Protein AF-A0A0F9H196-F1 (afdb_monomer_lite)

Foldseek 3Di:
DVCCCVPNPDPVSNVVVVVVVVCVVVVVVVVVVVVVVVVQQPDFADAQQQDPVLLVVLQVLDPDHQDPVLVVLLVVLNVQSRDRTDDDDDDDDDVPNCSLVSVLSSQLSSVVVVDHDDDDDDDLVVLVVSQVVSCVRPLQAQSWDWGDDPQATAIRGHPPDPDRDRPPPDPDDD

Secondary structure (DSSP, 8-state):
-HHHHHS-SSHHHHHHHHHHHHHHHHHHHHHHHHHHHHHHHHS--------HHHHHHHHTTSSSPPPHHHHHHHHHHHHHHTSSS---------TTS-HHHHHHHHHHHHHTTT-------SSHHHHHHHHHHHHHHHTT-TT-EEEE-SS-EEEE--TT-S------------

InterPro domains:
  IPR011545 DEAD/DEAH-box helicase domain [PF00270] (68-145)
  IPR014001 Helicase superfamily 1/2, ATP-binding domain [PS51192] (80-174)
  IPR027417 P-loop containing nucleoside triphosphate hydrolase [G3DSA:3.40.50.300] (5-173)
  IPR027417 P-loop containing nucleoside triphosphate hydrolase [SSF52540] (3-150)
  IPR047112 ATP-dependent DNA helicase RecG/Transcription-repair-coupling factor [PTHR47964] (1-150)

Sequence (174 aa):
ALHRIHFPKTQKDITAARKRFAFEELFLLQLHNLLQRMQLASQQSPIISVTASDIHNLTARLPFNLTASQQEALNDITRDIGRSQPMNRFLQGDVGSGKTIVAALAAIASATHGYQITFMVPTSILAQQHYKTLLKFFSYFEGGIGLLTHTDARIYYGENSTTNKAVQRRTSSL

pLDDT: mean 88.21, std 15.03, range [34.44, 97.88]

Organism: NCBI:txid412755

Radius of gyration: 23.69 Å; chains: 1; bounding box: 52×46×64 Å

Structure (mmCIF, N/CA/C/O backbone):
data_AF-A0A0F9H196-F1
#
_entry.id   AF-A0A0F9H196-F1
#
loop_
_atom_site.group_PDB
_atom_site.id
_atom_site.type_symbol
_atom_site.label_atom_id
_atom_site.label_alt_id
_atom_site.label_comp_id
_atom_site.label_asym_id
_atom_site.label_entity_id
_atom_site.label_seq_id
_atom_site.pdbx_PDB_ins_code
_atom_site.Cartn_x
_atom_site.Cartn_y
_atom_site.Cartn_z
_atom_site.occupancy
_atom_site.B_iso_or_equiv
_atom_site.auth_seq_id
_atom_site.auth_comp_id
_atom_site.auth_asym_id
_atom_site.auth_atom_id
_atom_site.pdbx_PDB_model_num
ATOM 1 N N . ALA A 1 1 ? 22.780 -13.769 -33.215 1.00 65.56 1 ALA A N 1
ATOM 2 C CA . ALA A 1 1 ? 23.399 -12.962 -32.138 1.00 65.56 1 ALA A CA 1
ATOM 3 C C . ALA A 1 1 ? 24.457 -13.763 -31.379 1.00 65.56 1 ALA A C 1
ATOM 5 O O . ALA A 1 1 ? 25.580 -13.290 -31.300 1.00 65.56 1 ALA A O 1
ATOM 6 N N . LEU A 1 2 ? 24.147 -14.990 -30.939 1.00 70.81 2 LEU A N 1
ATOM 7 C CA . LEU A 1 2 ? 25.064 -15.889 -30.217 1.00 70.81 2 LEU A CA 1
ATOM 8 C C . LEU A 1 2 ? 26.427 -16.078 -30.910 1.00 70.81 2 LEU A C 1
ATOM 10 O O . LEU A 1 2 ? 27.462 -15.746 -30.351 1.00 70.81 2 LEU A O 1
ATOM 14 N N . HIS A 1 3 ? 26.450 -16.462 -32.188 1.00 76.38 3 HIS A N 1
ATOM 15 C CA . HIS A 1 3 ? 27.717 -16.578 -32.923 1.00 76.38 3 HIS A CA 1
ATOM 16 C C . HIS A 1 3 ? 28.498 -15.251 -32.996 1.00 76.38 3 HIS A C 1
ATOM 18 O O . HIS A 1 3 ? 29.720 -15.245 -32.966 1.00 76.38 3 HIS A O 1
ATOM 24 N N . ARG A 1 4 ? 27.809 -14.107 -33.088 1.00 72.56 4 ARG A N 1
ATOM 25 C CA . ARG A 1 4 ? 28.442 -12.784 -33.225 1.00 72.56 4 ARG A CA 1
ATOM 26 C C . ARG A 1 4 ? 28.979 -12.227 -31.903 1.00 72.56 4 ARG A C 1
ATOM 28 O O . ARG A 1 4 ? 29.812 -11.333 -31.955 1.00 72.56 4 ARG A O 1
ATOM 35 N N . ILE A 1 5 ? 28.516 -12.727 -30.752 1.00 76.50 5 ILE A N 1
ATOM 36 C CA . ILE A 1 5 ? 29.069 -12.352 -29.441 1.00 76.50 5 ILE A CA 1
ATOM 37 C C . ILE A 1 5 ? 30.268 -13.228 -29.061 1.00 76.50 5 ILE A C 1
ATOM 39 O O . ILE A 1 5 ? 31.211 -12.718 -28.469 1.00 76.50 5 ILE A O 1
ATOM 43 N N . HIS A 1 6 ? 30.255 -14.510 -29.447 1.00 80.75 6 HIS A N 1
ATOM 44 C CA . HIS A 1 6 ? 31.350 -15.449 -29.176 1.00 80.75 6 HIS A CA 1
ATOM 45 C C . HIS A 1 6 ? 32.475 -15.394 -30.223 1.00 80.75 6 HIS A C 1
ATOM 47 O O . HIS A 1 6 ? 33.638 -15.525 -29.864 1.00 80.75 6 HIS A O 1
ATOM 53 N N . PHE A 1 7 ? 32.149 -15.148 -31.498 1.00 86.31 7 PHE A N 1
ATOM 54 C CA . PHE A 1 7 ? 33.109 -15.038 -32.606 1.00 86.31 7 PHE A CA 1
ATOM 55 C C . PHE A 1 7 ? 32.827 -13.786 -33.459 1.00 86.31 7 PHE A C 1
ATOM 57 O O . PHE A 1 7 ? 32.328 -13.887 -34.590 1.00 86.31 7 PHE A O 1
ATOM 64 N N . PRO A 1 8 ? 33.066 -12.578 -32.920 1.00 84.81 8 PRO A N 1
ATOM 65 C CA . PRO A 1 8 ? 32.863 -11.338 -33.659 1.00 84.81 8 PRO A CA 1
ATOM 66 C C . PRO A 1 8 ? 33.916 -11.160 -34.756 1.00 84.81 8 PRO A C 1
ATOM 68 O O . PRO A 1 8 ? 35.106 -11.346 -34.518 1.00 84.81 8 PRO A O 1
ATOM 71 N N . LYS A 1 9 ? 33.489 -10.733 -35.950 1.00 85.00 9 LYS A N 1
ATOM 72 C CA . LYS A 1 9 ? 34.410 -10.326 -37.026 1.00 85.00 9 LYS A CA 1
ATOM 73 C C . LYS A 1 9 ? 34.769 -8.843 -36.930 1.00 85.00 9 LYS A C 1
ATOM 75 O O . LYS A 1 9 ? 35.834 -8.434 -37.375 1.00 85.00 9 LYS A O 1
ATOM 80 N N . THR A 1 10 ? 33.883 -8.037 -36.346 1.00 88.25 10 THR A N 1
ATOM 81 C CA . THR A 1 10 ? 34.068 -6.596 -36.153 1.00 88.25 10 THR A CA 1
ATOM 82 C C . THR A 1 10 ? 33.498 -6.127 -34.812 1.00 88.25 10 THR A C 1
ATOM 84 O O . THR A 1 10 ? 32.583 -6.735 -34.257 1.00 88.25 10 THR A O 1
ATOM 87 N N . GLN A 1 11 ? 33.955 -4.974 -34.313 1.00 85.69 11 GLN A N 1
ATOM 88 C CA . GLN A 1 11 ? 33.387 -4.348 -33.108 1.00 85.69 11 GLN A CA 1
ATOM 89 C C . GLN A 1 11 ? 31.888 -4.009 -33.262 1.00 85.69 11 GLN A C 1
ATOM 91 O O . GLN A 1 11 ? 31.117 -4.026 -32.296 1.00 85.69 11 GLN A O 1
ATOM 96 N N . LYS A 1 12 ? 31.443 -3.740 -34.498 1.00 89.69 12 LYS A N 1
ATOM 97 C 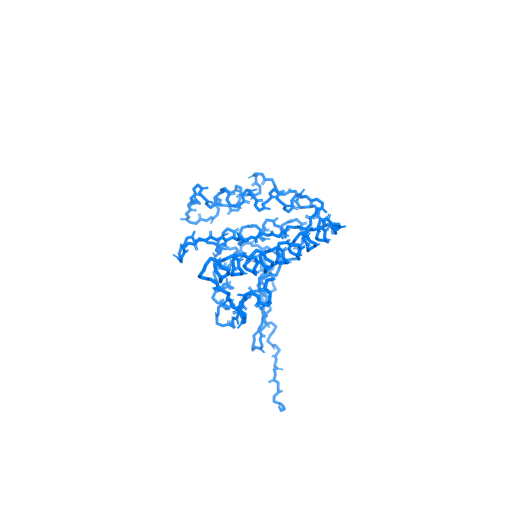CA . LYS A 1 12 ? 30.026 -3.528 -34.827 1.00 89.69 12 LYS A CA 1
ATOM 98 C C . LYS A 1 12 ? 29.194 -4.796 -34.597 1.00 89.69 12 LYS A C 1
ATOM 100 O O . LYS A 1 12 ? 28.061 -4.692 -34.134 1.00 89.69 12 LYS A O 1
ATOM 105 N N . ASP A 1 13 ? 29.759 -5.982 -34.821 1.00 85.88 13 ASP A N 1
ATOM 106 C CA . ASP A 1 13 ? 29.070 -7.252 -34.561 1.00 85.88 13 ASP A CA 1
ATOM 107 C C . ASP A 1 13 ? 28.816 -7.476 -33.068 1.00 85.88 13 ASP A C 1
ATOM 109 O O . ASP A 1 13 ? 27.723 -7.906 -32.696 1.00 85.88 13 ASP A O 1
ATOM 113 N N . ILE A 1 14 ? 29.782 -7.119 -32.213 1.00 85.69 14 ILE A N 1
ATOM 114 C CA . ILE A 1 14 ? 29.648 -7.219 -30.750 1.00 85.69 14 ILE A CA 1
ATOM 115 C C . ILE A 1 14 ? 28.535 -6.296 -30.258 1.00 85.69 14 ILE A C 1
ATOM 117 O O . ILE A 1 14 ? 27.657 -6.714 -29.502 1.00 85.69 14 ILE A O 1
ATOM 121 N N . THR A 1 15 ? 28.546 -5.033 -30.691 1.00 89.06 15 THR A N 1
ATOM 122 C CA .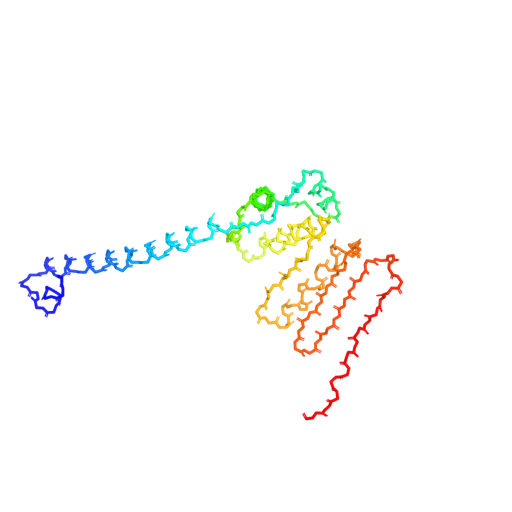 THR A 1 15 ? 27.538 -4.049 -30.264 1.00 89.06 15 THR A CA 1
ATOM 123 C C . THR A 1 15 ? 26.138 -4.414 -30.761 1.00 89.06 15 THR A C 1
ATOM 125 O O . THR A 1 15 ? 25.179 -4.323 -29.993 1.00 89.06 15 THR A O 1
ATOM 128 N N . ALA A 1 16 ? 26.008 -4.906 -31.996 1.00 89.56 16 ALA A N 1
ATOM 129 C CA . ALA A 1 16 ? 24.743 -5.411 -32.525 1.00 89.56 16 ALA A CA 1
ATOM 130 C C . ALA A 1 16 ? 24.251 -6.663 -31.776 1.00 89.56 16 ALA A C 1
ATOM 132 O O . ALA A 1 16 ? 23.065 -6.760 -31.456 1.00 89.56 16 ALA A O 1
ATOM 133 N N . ALA A 1 17 ? 25.145 -7.606 -31.456 1.00 89.69 17 ALA A N 1
ATOM 134 C CA . ALA A 1 17 ? 24.796 -8.797 -30.686 1.00 89.69 17 ALA A CA 1
ATOM 135 C C . ALA A 1 17 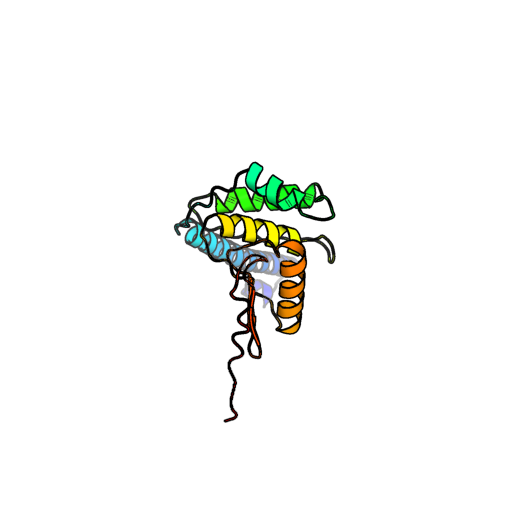? 24.336 -8.441 -29.264 1.00 89.69 17 ALA A C 1
ATOM 137 O O . ALA A 1 17 ? 23.285 -8.920 -28.843 1.00 89.69 17 ALA A O 1
ATOM 138 N N . ARG A 1 18 ? 25.049 -7.541 -28.568 1.00 89.25 18 ARG A N 1
ATOM 139 C CA . ARG A 1 18 ? 24.657 -7.034 -27.239 1.00 89.25 18 ARG A CA 1
ATOM 140 C C . ARG A 1 18 ? 23.287 -6.360 -27.261 1.00 89.25 18 ARG A C 1
ATOM 142 O O . ARG A 1 18 ? 22.448 -6.689 -26.433 1.00 89.25 18 ARG A O 1
ATOM 149 N N . LYS A 1 19 ? 23.027 -5.476 -28.233 1.00 93.06 19 LYS A N 1
ATOM 150 C CA . LYS A 1 19 ? 21.706 -4.840 -28.392 1.00 93.06 19 LYS A CA 1
ATOM 151 C C . LYS A 1 19 ? 20.599 -5.868 -28.620 1.00 93.06 19 LYS A C 1
ATOM 153 O O . LYS A 1 19 ? 19.531 -5.744 -28.032 1.00 93.06 19 LYS A O 1
ATOM 158 N N . ARG A 1 20 ? 20.847 -6.889 -29.449 1.00 93.12 20 ARG A N 1
ATOM 159 C CA . ARG A 1 20 ? 19.857 -7.940 -29.726 1.00 93.12 20 ARG A CA 1
ATOM 160 C C . ARG A 1 20 ? 19.550 -8.796 -28.495 1.00 93.12 20 ARG A C 1
ATOM 162 O O . ARG A 1 20 ? 18.387 -9.151 -28.337 1.00 93.12 20 ARG A O 1
ATOM 169 N N . PHE A 1 21 ? 20.547 -9.108 -27.664 1.00 93.94 21 PHE A N 1
ATOM 170 C CA . PHE A 1 21 ? 20.347 -9.850 -26.413 1.00 93.94 21 PHE A CA 1
ATOM 171 C C . PHE A 1 21 ? 19.654 -9.005 -25.344 1.00 93.94 21 PHE A C 1
ATOM 173 O O . PHE A 1 21 ? 18.657 -9.453 -24.795 1.00 93.94 21 PHE A O 1
ATOM 180 N N . ALA A 1 22 ? 20.081 -7.756 -25.141 1.00 94.69 22 ALA A N 1
ATOM 181 C CA . ALA A 1 22 ? 19.398 -6.838 -24.229 1.00 94.69 22 ALA A CA 1
ATOM 182 C C . ALA A 1 22 ? 17.924 -6.632 -24.625 1.00 94.69 22 ALA A C 1
ATOM 184 O O . ALA A 1 22 ? 17.042 -6.613 -23.773 1.00 94.69 22 ALA A O 1
ATOM 185 N N . PHE A 1 23 ? 17.639 -6.525 -25.930 1.00 96.19 23 PHE A N 1
ATOM 186 C CA . PHE A 1 23 ? 16.264 -6.490 -26.426 1.00 96.19 23 PHE A CA 1
ATOM 187 C C . PHE A 1 23 ? 15.507 -7.786 -26.125 1.00 96.19 23 PHE A C 1
ATOM 189 O O . PHE A 1 23 ? 14.353 -7.720 -25.728 1.00 96.19 23 PHE A O 1
ATOM 196 N N . GLU A 1 24 ? 16.132 -8.950 -26.314 1.00 95.81 24 GLU A N 1
ATOM 197 C CA . GLU A 1 24 ? 15.499 -10.246 -26.049 1.00 95.81 24 GLU A CA 1
ATOM 198 C C . GLU A 1 24 ? 15.096 -10.397 -24.585 1.00 95.81 24 GLU A C 1
ATOM 200 O O . GLU A 1 24 ? 13.957 -10.749 -24.299 1.00 95.81 24 GLU A O 1
ATOM 205 N N . GLU A 1 25 ? 16.004 -10.068 -23.668 1.00 95.69 25 GLU A N 1
ATOM 206 C CA . GLU A 1 25 ? 15.756 -10.132 -22.228 1.00 95.69 25 GLU A CA 1
ATOM 207 C C . GLU A 1 25 ? 14.622 -9.188 -21.817 1.00 95.69 25 GLU A C 1
ATOM 209 O O . GLU A 1 25 ? 13.680 -9.602 -21.138 1.00 95.69 25 GLU A O 1
ATOM 214 N N . LEU A 1 26 ? 14.660 -7.936 -22.287 1.00 97.38 26 LEU A N 1
ATOM 215 C CA . LEU A 1 26 ? 13.591 -6.972 -22.031 1.00 97.38 26 LEU A CA 1
ATOM 216 C C . LEU A 1 26 ? 12.264 -7.423 -22.648 1.00 97.38 26 LEU A C 1
ATOM 218 O O . LEU A 1 26 ? 11.224 -7.296 -22.007 1.00 97.38 26 LEU A O 1
ATOM 222 N N . PHE A 1 27 ? 12.282 -7.968 -23.863 1.00 97.62 27 PHE A N 1
ATOM 223 C CA . PHE A 1 27 ? 11.086 -8.464 -24.536 1.00 97.62 27 PHE A CA 1
ATOM 224 C C . PHE A 1 27 ? 10.444 -9.617 -23.761 1.00 97.62 27 PHE A C 1
ATOM 226 O O . PHE A 1 27 ? 9.240 -9.580 -23.508 1.00 97.62 27 PHE A O 1
ATOM 233 N N . LEU A 1 28 ? 11.236 -10.602 -23.329 1.00 97.75 28 LEU A N 1
ATOM 234 C CA . LEU A 1 28 ? 10.745 -11.734 -22.541 1.00 97.75 28 LEU A CA 1
ATOM 235 C C . LEU A 1 28 ? 10.183 -11.279 -21.186 1.00 97.75 28 LEU A C 1
ATOM 237 O O . LEU A 1 28 ? 9.105 -11.730 -20.793 1.00 97.75 28 LEU A O 1
ATOM 241 N N . LEU A 1 29 ? 10.849 -10.338 -20.507 1.00 97.56 29 LEU A N 1
ATOM 242 C CA . LEU A 1 29 ? 10.354 -9.745 -19.261 1.00 97.56 29 LEU A CA 1
ATOM 243 C C . LEU A 1 29 ? 9.015 -9.015 -19.469 1.00 97.56 29 LEU A C 1
ATOM 245 O O . LEU A 1 29 ? 8.078 -9.192 -18.689 1.00 97.56 29 LEU A O 1
ATOM 249 N N . GLN A 1 30 ? 8.893 -8.209 -20.527 1.00 97.44 30 GLN A N 1
A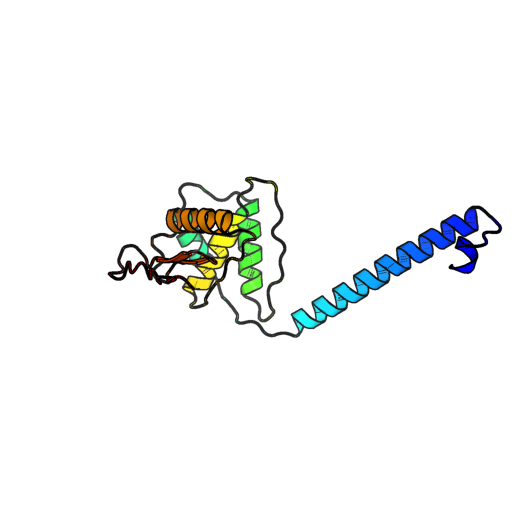TOM 250 C CA . GLN A 1 30 ? 7.649 -7.494 -20.828 1.00 97.44 30 GLN A CA 1
ATOM 251 C C . GLN A 1 30 ? 6.514 -8.443 -21.221 1.00 97.44 30 GLN A C 1
ATOM 253 O O . GLN A 1 30 ? 5.384 -8.247 -20.772 1.00 97.44 30 GLN A O 1
ATOM 258 N N . LEU A 1 31 ? 6.807 -9.492 -21.994 1.00 97.88 31 LEU A N 1
ATOM 259 C CA . LEU A 1 31 ? 5.829 -10.522 -22.340 1.00 97.88 31 LEU A CA 1
ATOM 260 C C . LEU A 1 31 ? 5.299 -11.219 -21.081 1.00 97.88 31 LEU A C 1
ATOM 262 O O . LEU A 1 31 ? 4.089 -11.368 -20.925 1.00 97.88 31 LEU A O 1
ATOM 266 N N . HIS A 1 32 ? 6.188 -11.578 -20.152 1.00 97.69 32 HIS A N 1
ATOM 267 C CA . HIS A 1 32 ? 5.801 -12.170 -18.874 1.00 97.69 32 HIS A CA 1
ATOM 268 C C . HIS A 1 32 ? 4.900 -11.235 -18.050 1.00 97.69 32 HIS A C 1
ATOM 270 O O . HIS A 1 32 ? 3.828 -11.648 -17.604 1.00 97.69 32 HIS A O 1
ATOM 276 N N . ASN A 1 33 ? 5.278 -9.960 -17.913 1.00 96.06 33 ASN A N 1
ATOM 277 C CA . ASN A 1 33 ? 4.474 -8.960 -17.202 1.00 96.06 33 ASN A CA 1
ATOM 278 C C . ASN A 1 33 ? 3.089 -8.767 -17.838 1.00 96.06 33 ASN A C 1
ATOM 280 O O . ASN A 1 33 ? 2.096 -8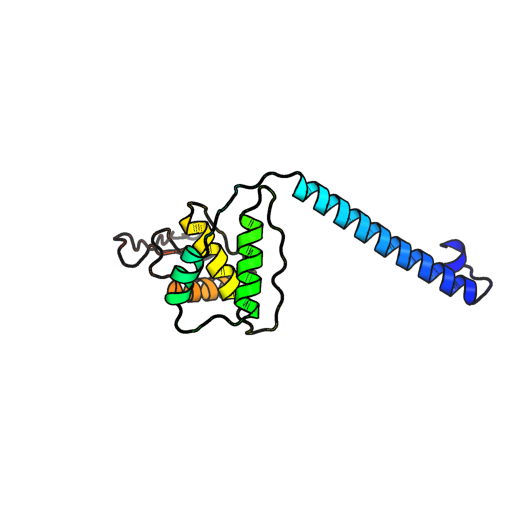.605 -17.128 1.00 96.06 33 ASN A O 1
ATOM 284 N N . LEU A 1 34 ? 3.004 -8.777 -19.172 1.00 96.75 34 LEU A N 1
ATOM 285 C CA . LEU A 1 34 ? 1.732 -8.658 -19.882 1.00 96.75 34 LEU A CA 1
ATOM 286 C C . LEU A 1 34 ? 0.822 -9.854 -19.590 1.00 96.75 34 LEU A C 1
ATOM 288 O O . LEU A 1 34 ? -0.346 -9.654 -19.259 1.00 96.75 34 LEU A O 1
ATOM 292 N N . LEU A 1 35 ? 1.359 -11.076 -19.647 1.00 97.00 35 LEU A N 1
ATOM 293 C CA . LEU A 1 35 ? 0.607 -12.291 -19.323 1.00 97.00 35 LEU A CA 1
ATOM 294 C C . LEU A 1 35 ? 0.081 -12.262 -17.881 1.00 97.00 35 LEU A C 1
ATOM 296 O O . LEU A 1 35 ? -1.095 -12.543 -17.657 1.00 97.00 35 LEU A O 1
ATOM 300 N N . GLN A 1 36 ? 0.903 -11.837 -16.916 1.00 95.31 36 GLN A N 1
ATOM 301 C CA . GLN A 1 36 ? 0.473 -11.671 -15.522 1.00 95.31 36 GLN A CA 1
ATOM 302 C C . GLN A 1 36 ? -0.637 -10.621 -15.372 1.00 95.31 36 GLN A C 1
ATOM 304 O O . GLN A 1 36 ? -1.609 -10.845 -14.650 1.00 95.31 36 GLN A O 1
ATOM 309 N N . ARG A 1 37 ? -0.533 -9.484 -16.071 1.00 93.69 37 ARG A N 1
ATOM 310 C CA . ARG A 1 37 ? -1.577 -8.444 -16.067 1.00 93.69 37 ARG A CA 1
ATOM 311 C C . ARG A 1 37 ? -2.888 -8.954 -16.648 1.00 93.69 37 ARG A C 1
ATOM 313 O O . ARG A 1 37 ? -3.936 -8.693 -16.069 1.00 93.69 37 ARG A O 1
ATOM 320 N N . MET A 1 38 ? -2.836 -9.690 -17.758 1.00 94.88 38 MET A N 1
ATOM 321 C CA . MET A 1 38 ? -4.022 -10.302 -18.362 1.00 94.88 38 MET A CA 1
ATOM 322 C C . MET A 1 38 ? -4.663 -11.320 -17.416 1.00 94.88 38 MET A C 1
ATOM 324 O O . MET A 1 38 ? -5.881 -11.318 -17.249 1.00 94.88 38 MET A O 1
ATOM 328 N N . GLN A 1 39 ? -3.848 -12.140 -16.747 1.00 94.81 39 GLN A N 1
ATOM 329 C CA . GLN A 1 39 ? -4.329 -13.100 -15.759 1.00 94.81 39 GLN A CA 1
ATOM 330 C C . GLN A 1 39 ? -5.031 -12.399 -14.589 1.00 94.81 39 GLN A C 1
ATOM 332 O O . GLN A 1 39 ? -6.148 -12.779 -14.246 1.00 94.81 39 GLN A O 1
ATOM 337 N N . LEU A 1 40 ? -4.436 -11.347 -14.018 1.00 92.94 40 LEU A N 1
ATOM 338 C CA . LEU A 1 40 ? -5.069 -10.556 -12.956 1.00 92.94 40 LEU A CA 1
ATOM 339 C C . LEU A 1 40 ? -6.361 -9.877 -13.432 1.00 92.94 40 LEU A C 1
ATOM 341 O O . LEU A 1 40 ? -7.368 -9.941 -12.737 1.00 92.94 40 LEU A O 1
ATOM 345 N N . ALA A 1 41 ? -6.367 -9.289 -14.630 1.00 91.00 41 ALA A N 1
ATOM 346 C CA . ALA A 1 41 ? -7.542 -8.618 -15.192 1.00 91.00 41 ALA A CA 1
ATOM 347 C C . ALA A 1 41 ? -8.711 -9.574 -15.498 1.00 91.00 41 ALA A C 1
ATOM 349 O O . ALA A 1 41 ? -9.856 -9.129 -15.592 1.00 91.00 41 ALA A O 1
ATOM 350 N N . SER A 1 42 ? -8.426 -10.871 -15.662 1.00 93.75 42 SER A N 1
ATOM 351 C CA . SER A 1 42 ? -9.444 -11.915 -15.830 1.00 93.75 42 SER A CA 1
ATOM 352 C C . SER A 1 42 ? -10.075 -12.379 -14.511 1.00 93.75 42 SER A C 1
ATOM 354 O O . SER A 1 42 ? -11.132 -13.010 -14.531 1.00 93.75 42 SER A O 1
ATOM 356 N N . GLN A 1 43 ? -9.452 -12.072 -13.368 1.00 94.62 43 GLN A N 1
ATOM 357 C CA . GLN A 1 43 ? -10.009 -12.385 -12.055 1.00 94.62 43 GLN A CA 1
ATOM 358 C C . GLN A 1 43 ? -11.109 -11.388 -11.684 1.00 94.62 43 GLN A C 1
ATOM 360 O O . GLN A 1 43 ? -11.065 -10.217 -12.057 1.00 94.62 43 GLN A O 1
ATOM 365 N N . GLN A 1 44 ? -12.085 -11.863 -10.915 1.00 94.06 44 GLN A N 1
ATOM 366 C CA . GLN A 1 44 ? -13.125 -11.025 -10.329 1.00 94.06 44 GLN A CA 1
ATOM 367 C C . GLN A 1 44 ? -12.739 -10.659 -8.896 1.00 94.06 44 GLN A C 1
ATOM 369 O O . GLN A 1 44 ? -12.264 -11.508 -8.139 1.00 94.06 44 GLN A O 1
ATOM 374 N N . SER A 1 45 ? -12.968 -9.404 -8.528 1.00 94.12 45 SER A N 1
ATOM 375 C CA . SER A 1 45 ? -12.803 -8.880 -7.175 1.00 94.12 45 SER A CA 1
ATOM 376 C C . SER A 1 45 ? -14.126 -8.294 -6.684 1.00 94.12 45 SER A C 1
ATOM 378 O O . SER A 1 45 ? -14.860 -7.704 -7.483 1.00 94.12 45 SER A O 1
ATOM 380 N N . PRO A 1 46 ? -14.437 -8.404 -5.380 1.00 94.12 46 PRO A N 1
ATOM 381 C CA . PRO A 1 46 ? -15.520 -7.637 -4.788 1.00 94.12 46 PRO A CA 1
ATOM 382 C C . PRO A 1 46 ? -15.307 -6.136 -5.009 1.00 94.12 46 PRO A C 1
ATOM 384 O O . PRO A 1 46 ? -14.180 -5.645 -4.915 1.00 94.12 46 PRO A O 1
ATOM 387 N N . ILE A 1 47 ? -16.398 -5.424 -5.288 1.00 95.94 47 ILE A N 1
ATOM 388 C CA . ILE A 1 47 ? -16.404 -3.970 -5.449 1.00 95.94 47 ILE A CA 1
ATOM 389 C C . ILE A 1 47 ? -16.575 -3.334 -4.070 1.00 95.94 47 ILE A C 1
ATOM 391 O O . ILE A 1 47 ? -17.563 -3.597 -3.380 1.00 95.94 47 ILE A O 1
ATOM 395 N N . ILE A 1 48 ? -15.634 -2.472 -3.687 1.00 95.94 48 ILE A N 1
ATOM 396 C CA . ILE A 1 48 ? -15.700 -1.696 -2.446 1.00 95.94 48 ILE A CA 1
ATOM 397 C C . ILE A 1 48 ? -15.935 -0.227 -2.802 1.00 95.94 48 ILE A C 1
ATOM 399 O O . ILE A 1 48 ? -15.015 0.495 -3.188 1.00 95.94 48 ILE A O 1
ATOM 403 N N . SER A 1 49 ? -17.184 0.223 -2.693 1.00 94.38 49 SER A N 1
ATOM 404 C CA . SER A 1 49 ? -17.600 1.582 -3.065 1.00 94.38 49 SER A CA 1
ATOM 405 C C . SER A 1 49 ? -17.317 2.607 -1.964 1.00 94.38 49 SER A C 1
ATOM 407 O O . SER A 1 49 ? -18.238 3.150 -1.364 1.00 94.38 49 SER A O 1
ATOM 409 N N . VAL A 1 50 ? -16.037 2.898 -1.727 1.00 94.19 50 VAL A N 1
ATOM 410 C CA . VAL A 1 50 ? -15.624 3.926 -0.760 1.00 94.19 50 VAL A CA 1
ATOM 411 C C . VAL A 1 50 ? -15.989 5.323 -1.271 1.00 94.19 50 VAL A C 1
ATOM 413 O O . VAL A 1 50 ? -15.524 5.757 -2.329 1.00 94.19 50 VAL A O 1
ATOM 416 N N . THR A 1 51 ? -16.802 6.045 -0.505 1.00 92.62 51 THR A N 1
ATOM 417 C CA . THR A 1 51 ? -17.272 7.394 -0.841 1.00 92.62 51 THR A CA 1
ATOM 418 C C . THR A 1 51 ? -16.310 8.482 -0.357 1.00 92.62 51 THR A C 1
ATOM 420 O O . THR A 1 51 ? -15.481 8.280 0.532 1.00 92.62 51 THR A O 1
ATOM 423 N N . ALA A 1 52 ? -16.448 9.692 -0.907 1.00 90.94 52 ALA A N 1
ATOM 424 C CA . ALA A 1 52 ? -15.700 10.854 -0.426 1.00 90.94 52 ALA A CA 1
ATOM 425 C C . ALA A 1 52 ? -16.021 11.186 1.044 1.00 90.94 52 ALA A C 1
ATOM 427 O O . ALA A 1 52 ? -15.130 11.603 1.783 1.00 90.94 52 ALA A O 1
ATOM 428 N N . SER A 1 53 ? -17.265 10.958 1.483 1.00 92.50 53 SER A N 1
ATOM 429 C CA . SER A 1 53 ? -17.669 11.112 2.884 1.00 92.50 53 SER A CA 1
ATOM 430 C C . SER A 1 53 ? -16.960 10.129 3.808 1.00 92.50 53 SER A C 1
ATOM 432 O O . SER A 1 53 ? -16.550 10.531 4.894 1.00 92.50 53 SER A O 1
ATOM 434 N N . ASP A 1 54 ? -16.745 8.880 3.382 1.00 92.50 54 ASP A N 1
ATOM 435 C CA . ASP A 1 54 ? -16.016 7.894 4.190 1.00 92.50 54 ASP A CA 1
ATOM 436 C C . ASP A 1 54 ? -14.584 8.363 4.447 1.00 92.50 54 ASP A C 1
ATOM 438 O O . ASP A 1 54 ? -14.122 8.404 5.587 1.00 92.50 54 ASP A O 1
ATOM 442 N N . ILE A 1 55 ? -13.899 8.803 3.389 1.00 93.31 55 ILE A N 1
ATOM 443 C CA . ILE A 1 55 ? -12.533 9.323 3.493 1.00 93.31 55 ILE A CA 1
ATOM 444 C C . ILE A 1 55 ? -12.486 10.605 4.326 1.00 93.31 55 ILE A C 1
ATOM 446 O O . ILE A 1 55 ? -11.598 10.753 5.169 1.00 93.31 55 ILE A O 1
ATOM 450 N N . HIS A 1 56 ? -13.444 11.514 4.147 1.00 93.50 56 HIS A N 1
ATOM 451 C CA . HIS A 1 56 ? -13.528 12.725 4.958 1.00 93.50 56 HIS A CA 1
ATOM 452 C C . HIS A 1 56 ? -13.690 12.399 6.451 1.00 93.50 56 HIS A C 1
ATOM 454 O O . HIS A 1 56 ? -12.930 12.900 7.276 1.00 93.50 56 HIS A O 1
ATOM 460 N N . ASN A 1 57 ? -14.601 11.488 6.799 1.00 92.56 57 ASN A N 1
ATOM 461 C CA . ASN A 1 57 ? -14.838 11.073 8.183 1.00 92.56 57 ASN A CA 1
ATOM 462 C C . ASN A 1 57 ? -13.606 10.421 8.832 1.00 92.56 57 ASN A C 1
ATOM 464 O O . ASN A 1 57 ? -13.365 10.613 10.026 1.00 92.56 57 ASN A O 1
ATOM 468 N N . LEU A 1 58 ? -12.824 9.659 8.060 1.00 92.75 58 LEU A N 1
ATOM 469 C CA . LEU A 1 58 ? -11.589 9.036 8.542 1.00 92.75 58 LEU A CA 1
ATOM 470 C C . LEU A 1 58 ? -10.464 10.059 8.726 1.00 92.75 58 LEU A C 1
ATOM 472 O O . LEU A 1 58 ? -9.787 10.060 9.754 1.00 92.75 58 LEU A O 1
ATOM 476 N N . THR A 1 59 ? -10.269 10.938 7.743 1.00 93.94 59 THR A N 1
ATOM 477 C CA . THR A 1 59 ? -9.203 11.952 7.765 1.00 93.94 59 THR A CA 1
ATOM 478 C C . THR A 1 59 ? -9.453 13.048 8.799 1.00 93.94 59 THR A C 1
ATOM 480 O O . THR A 1 59 ? -8.499 13.485 9.436 1.00 93.94 59 THR A O 1
ATOM 483 N N . ALA A 1 60 ? -10.710 13.422 9.061 1.00 93.12 60 ALA A N 1
ATOM 484 C CA . ALA A 1 60 ? -11.077 14.421 10.072 1.00 93.12 60 ALA A CA 1
ATOM 485 C C . ALA A 1 60 ? -10.679 14.034 11.510 1.00 93.12 60 ALA A C 1
ATOM 487 O O . ALA A 1 60 ? -10.597 14.893 12.384 1.00 93.12 60 ALA A O 1
ATOM 488 N N . ARG A 1 61 ? -10.430 12.743 11.770 1.00 90.62 61 ARG A N 1
ATOM 489 C CA . ARG A 1 61 ? -9.983 12.234 13.079 1.00 90.62 61 ARG A CA 1
ATOM 490 C C . ARG A 1 61 ? -8.461 12.225 13.231 1.00 90.62 61 ARG A C 1
ATOM 492 O O . ARG A 1 61 ? -7.959 11.930 14.315 1.00 90.62 61 ARG A O 1
ATOM 499 N N . LEU A 1 62 ? -7.717 12.508 12.162 1.00 93.25 62 LEU A N 1
ATOM 500 C CA . LEU A 1 62 ? -6.263 12.568 12.216 1.00 93.25 62 LEU A CA 1
ATOM 501 C C . LEU A 1 62 ? -5.807 13.904 12.823 1.00 93.25 62 LEU A C 1
ATOM 503 O O . LEU A 1 62 ? -6.397 14.944 12.545 1.00 93.25 62 LEU A O 1
ATOM 507 N N . PRO A 1 63 ? -4.708 13.920 13.598 1.00 92.88 63 PRO A N 1
ATOM 508 C CA . PRO A 1 63 ? -4.166 15.153 14.172 1.00 92.88 63 PRO A CA 1
ATOM 509 C C . PRO A 1 63 ? -3.402 16.016 13.148 1.00 92.88 63 PRO A C 1
ATOM 511 O O . PRO A 1 63 ? -2.668 16.926 13.526 1.00 92.88 63 PRO A O 1
ATOM 514 N N . PHE A 1 64 ? -3.507 15.698 11.859 1.00 93.44 64 PHE A N 1
ATOM 515 C CA . PHE A 1 64 ? -2.844 16.375 10.751 1.00 93.44 64 PHE A CA 1
ATOM 516 C C . PHE A 1 64 ? -3.669 16.203 9.475 1.00 93.44 64 PHE A C 1
ATOM 518 O O . PHE A 1 64 ? -4.435 15.251 9.340 1.00 93.44 64 PHE A O 1
ATOM 525 N N . ASN A 1 65 ? -3.447 17.091 8.510 1.00 94.56 65 ASN A N 1
ATOM 526 C CA . ASN A 1 65 ? -4.037 16.982 7.181 1.00 94.56 65 ASN A CA 1
ATOM 527 C C . ASN A 1 65 ? -3.138 16.159 6.257 1.00 94.56 65 ASN A C 1
ATOM 529 O O . ASN A 1 65 ? -1.910 16.212 6.362 1.00 94.56 65 ASN A O 1
ATOM 533 N N . LEU A 1 66 ? -3.751 15.428 5.327 1.00 95.38 66 LEU A N 1
ATOM 534 C CA . LEU A 1 66 ? -3.011 14.764 4.259 1.00 95.38 66 LEU A CA 1
ATOM 535 C C . LEU A 1 66 ? -2.413 15.797 3.300 1.00 95.38 66 LEU A C 1
ATOM 537 O O . LEU A 1 66 ? -3.014 16.837 3.024 1.00 95.38 66 LEU A O 1
ATOM 541 N N . THR A 1 67 ? -1.237 15.492 2.758 1.00 96.12 67 THR A N 1
ATOM 542 C CA . THR A 1 67 ? -0.688 16.257 1.633 1.00 96.12 67 THR A CA 1
ATOM 543 C C . THR A 1 67 ? -1.516 16.010 0.370 1.00 96.12 67 THR A C 1
ATOM 545 O O . THR A 1 67 ? -2.193 14.987 0.251 1.00 96.12 67 THR A O 1
ATOM 548 N N . ALA A 1 68 ? -1.409 16.900 -0.622 1.00 95.50 68 ALA A N 1
ATOM 549 C CA . ALA A 1 68 ? -2.064 16.706 -1.919 1.00 95.50 68 ALA A CA 1
ATOM 550 C C . ALA A 1 68 ? -1.705 15.345 -2.549 1.00 95.50 68 ALA A C 1
ATOM 552 O O . ALA A 1 68 ? -2.589 14.595 -2.945 1.00 95.50 68 ALA A O 1
ATOM 553 N N . SER A 1 69 ? -0.422 14.970 -2.522 1.00 95.31 69 SER A N 1
ATOM 554 C CA . SER A 1 69 ? 0.056 13.680 -3.036 1.00 95.31 69 SER A CA 1
ATOM 555 C C . SER A 1 69 ? -0.486 12.469 -2.267 1.00 95.31 69 SER A C 1
ATOM 557 O O . SER A 1 69 ? -0.775 11.435 -2.866 1.00 95.31 69 SER A O 1
ATOM 559 N N . GLN A 1 70 ? -0.657 12.573 -0.946 1.00 96.75 70 GLN A N 1
ATOM 560 C CA . GLN A 1 70 ? -1.273 11.514 -0.141 1.00 96.75 70 GLN A CA 1
ATOM 561 C C . GLN A 1 70 ? -2.766 11.374 -0.452 1.00 96.75 70 GLN A C 1
ATOM 563 O O . GLN A 1 70 ? -3.264 10.252 -0.532 1.00 96.75 70 GLN A O 1
ATOM 568 N N . GLN A 1 71 ? -3.468 12.493 -0.654 1.00 95.56 71 GLN A N 1
ATOM 569 C CA . GLN A 1 71 ? -4.879 12.494 -1.032 1.00 95.56 71 GLN A CA 1
ATOM 570 C C . GLN A 1 71 ? -5.087 11.906 -2.433 1.00 95.56 71 GLN A C 1
ATOM 572 O O . GLN A 1 71 ? -5.993 11.099 -2.625 1.00 95.56 71 GLN A O 1
ATOM 577 N N . GLU A 1 72 ? -4.238 12.267 -3.397 1.00 95.56 72 GLU A N 1
ATOM 578 C CA . GLU A 1 72 ? -4.240 11.682 -4.742 1.00 95.56 72 GLU A CA 1
ATOM 579 C C . GLU A 1 72 ? -4.003 10.172 -4.692 1.00 95.56 72 GLU A C 1
ATOM 581 O O . GLU A 1 72 ? -4.802 9.411 -5.236 1.00 95.56 72 GLU A O 1
ATOM 586 N N . ALA A 1 73 ? -2.978 9.721 -3.962 1.00 96.94 73 ALA A N 1
ATOM 587 C CA . ALA A 1 73 ? -2.691 8.298 -3.807 1.00 96.94 73 ALA A CA 1
ATOM 588 C C . ALA A 1 73 ? -3.852 7.534 -3.149 1.00 96.94 73 ALA A C 1
ATOM 590 O O . ALA A 1 73 ? -4.189 6.428 -3.574 1.00 96.94 73 ALA A O 1
ATOM 591 N N . LEU A 1 74 ? -4.488 8.120 -2.130 1.00 96.81 74 LEU A N 1
ATOM 592 C CA . LEU A 1 74 ? -5.650 7.526 -1.475 1.00 96.81 74 LEU A CA 1
ATOM 593 C C . LEU A 1 74 ? -6.847 7.434 -2.429 1.00 96.81 74 LEU A C 1
ATOM 595 O O . LEU A 1 74 ? -7.479 6.384 -2.498 1.00 96.81 74 LEU A O 1
ATOM 599 N N . ASN A 1 75 ? -7.121 8.493 -3.195 1.00 95.44 75 ASN A N 1
ATOM 600 C CA . ASN A 1 75 ? -8.194 8.520 -4.191 1.00 95.44 75 ASN A CA 1
ATOM 601 C C . ASN A 1 75 ? -7.969 7.496 -5.313 1.00 95.44 75 ASN A C 1
ATOM 603 O O . ASN A 1 75 ? -8.917 6.885 -5.805 1.00 95.44 75 ASN A O 1
ATOM 607 N N . ASP A 1 76 ? -6.719 7.305 -5.726 1.00 96.69 76 ASP A N 1
ATOM 608 C CA . ASP A 1 76 ? -6.345 6.297 -6.712 1.00 96.69 76 ASP A CA 1
ATOM 609 C C . ASP A 1 76 ? -6.579 4.881 -6.189 1.00 96.69 76 ASP A C 1
ATOM 611 O O . ASP A 1 76 ? -7.105 4.040 -6.919 1.00 96.69 76 ASP A O 1
ATOM 615 N N . ILE A 1 77 ? -6.226 4.623 -4.926 1.00 97.19 77 ILE A N 1
ATOM 616 C CA . ILE A 1 77 ? -6.470 3.338 -4.264 1.00 97.19 77 ILE A CA 1
ATOM 617 C C . ILE A 1 77 ? -7.975 3.078 -4.136 1.00 97.19 77 ILE A C 1
ATOM 619 O O . ILE A 1 77 ? -8.437 2.017 -4.551 1.00 97.19 77 ILE A O 1
ATOM 623 N N . THR A 1 78 ? -8.752 4.037 -3.619 1.00 95.94 78 THR A N 1
ATOM 624 C CA . THR A 1 78 ? -10.203 3.867 -3.411 1.00 95.94 78 THR A CA 1
ATOM 625 C C . THR A 1 78 ? -10.962 3.689 -4.722 1.00 95.94 78 THR A C 1
ATOM 627 O O . THR A 1 78 ? -11.885 2.881 -4.805 1.00 95.94 78 THR A O 1
ATOM 630 N N . ARG A 1 79 ? -10.539 4.382 -5.783 1.00 95.50 79 ARG A N 1
ATOM 631 C CA . ARG A 1 79 ? -11.103 4.198 -7.124 1.00 95.50 79 ARG A CA 1
ATOM 632 C C . ARG A 1 79 ? -10.824 2.807 -7.684 1.00 95.50 79 ARG A C 1
ATOM 634 O O . ARG A 1 79 ? -11.664 2.274 -8.403 1.00 95.50 79 ARG A O 1
ATOM 641 N N . ASP A 1 80 ? -9.653 2.239 -7.409 1.00 95.69 80 ASP A N 1
ATOM 642 C CA . ASP A 1 80 ? -9.263 0.938 -7.956 1.00 95.69 80 ASP A CA 1
ATOM 643 C C . ASP A 1 80 ? -9.941 -0.226 -7.232 1.00 95.69 80 ASP A C 1
ATOM 645 O O . ASP A 1 80 ? -10.431 -1.132 -7.897 1.00 95.69 80 ASP A O 1
ATOM 649 N N . ILE A 1 81 ? -10.058 -0.172 -5.899 1.00 95.69 81 ILE A N 1
ATOM 650 C CA . ILE A 1 81 ? -10.839 -1.163 -5.125 1.00 95.69 81 ILE A CA 1
ATOM 651 C C . ILE A 1 81 ? -12.346 -1.092 -5.425 1.00 95.69 81 ILE A C 1
ATOM 653 O O . ILE A 1 81 ? -13.079 -2.044 -5.172 1.00 95.69 81 ILE A O 1
ATOM 657 N N . GLY A 1 82 ? -12.813 0.024 -5.992 1.00 95.38 82 GLY A N 1
ATOM 658 C CA . GLY A 1 82 ? -14.175 0.182 -6.499 1.00 95.38 82 GLY A CA 1
ATOM 659 C C . GLY A 1 82 ? -14.430 -0.495 -7.852 1.00 95.38 82 GLY A C 1
ATOM 660 O O . GLY A 1 82 ? -15.522 -0.350 -8.400 1.00 95.38 82 GLY A O 1
ATOM 661 N N . ARG A 1 83 ? -13.452 -1.205 -8.429 1.00 94.81 83 ARG A N 1
ATOM 662 C CA . ARG A 1 83 ? -13.600 -1.938 -9.698 1.00 94.81 83 ARG A CA 1
ATOM 663 C C . ARG A 1 83 ? -13.866 -3.421 -9.454 1.00 94.81 83 ARG A C 1
ATOM 665 O O . ARG A 1 83 ? -13.514 -3.970 -8.419 1.00 94.81 83 ARG A O 1
ATOM 672 N N . SER A 1 84 ? -14.429 -4.093 -10.457 1.00 94.19 84 SER A N 1
ATOM 673 C CA . SER A 1 84 ? -14.642 -5.550 -10.449 1.00 94.19 84 SER A CA 1
ATOM 674 C C . SER A 1 84 ? -13.364 -6.370 -10.671 1.00 94.19 84 SER A C 1
ATOM 676 O O . SER A 1 84 ? -13.413 -7.596 -10.665 1.00 94.19 84 SER A O 1
ATOM 678 N N . GLN A 1 85 ? -12.219 -5.718 -10.878 1.00 94.12 85 GLN A N 1
ATOM 679 C CA . GLN A 1 85 ? -10.917 -6.356 -11.076 1.00 94.12 85 GLN A CA 1
ATOM 680 C C . GLN A 1 85 ? -10.033 -6.139 -9.842 1.00 94.12 85 GLN A C 1
ATOM 682 O O . GLN A 1 85 ? -10.100 -5.062 -9.248 1.00 94.12 85 GLN A O 1
ATOM 687 N N . PRO A 1 86 ? -9.177 -7.108 -9.467 1.00 95.00 86 PRO A N 1
ATOM 688 C CA . PRO A 1 86 ? -8.267 -6.945 -8.340 1.00 95.00 86 PRO A CA 1
ATOM 689 C C . PRO A 1 86 ? -7.340 -5.735 -8.504 1.00 95.00 86 PRO A C 1
ATOM 691 O O . PRO A 1 86 ? -6.686 -5.568 -9.536 1.00 95.00 86 PRO A O 1
ATOM 694 N N . MET A 1 87 ? -7.226 -4.926 -7.452 1.00 95.31 87 MET A N 1
ATOM 695 C CA . MET A 1 87 ? -6.237 -3.852 -7.383 1.00 95.31 87 MET A CA 1
ATOM 696 C C . MET A 1 87 ? -4.827 -4.439 -7.214 1.00 95.31 87 MET A C 1
ATOM 698 O O . MET A 1 87 ? -4.562 -5.174 -6.265 1.00 95.31 87 MET A O 1
ATOM 702 N N . ASN A 1 88 ? -3.891 -4.041 -8.081 1.00 94.25 88 ASN A N 1
ATOM 703 C CA . ASN A 1 88 ? -2.460 -4.321 -7.929 1.00 94.25 88 ASN A CA 1
ATOM 704 C C . ASN A 1 88 ? -1.657 -3.025 -8.104 1.00 94.25 88 ASN A C 1
ATOM 706 O O . ASN A 1 88 ? -1.337 -2.622 -9.225 1.00 94.25 88 ASN A O 1
ATOM 710 N N . ARG A 1 89 ? -1.375 -2.343 -6.988 1.00 93.94 89 ARG A N 1
ATOM 711 C CA . ARG A 1 89 ? -0.720 -1.027 -6.969 1.00 93.94 89 ARG A CA 1
ATOM 712 C C . ARG A 1 89 ? 0.548 -1.024 -6.137 1.00 93.94 89 ARG A C 1
ATOM 714 O O . ARG A 1 89 ? 0.608 -1.613 -5.062 1.00 93.94 89 ARG A O 1
ATOM 721 N N . PHE A 1 90 ? 1.531 -0.266 -6.616 1.00 95.12 90 PHE A N 1
ATOM 722 C CA . PHE A 1 90 ? 2.757 0.029 -5.889 1.00 95.12 90 PHE A CA 1
ATOM 723 C C . PHE A 1 90 ? 2.714 1.464 -5.356 1.00 95.12 90 PHE A C 1
ATOM 725 O O . PHE A 1 90 ? 2.767 2.421 -6.126 1.00 95.12 90 PHE A O 1
ATOM 732 N N . LEU A 1 91 ? 2.600 1.614 -4.035 1.00 95.56 91 LEU A N 1
ATOM 733 C CA . LEU A 1 91 ? 2.621 2.918 -3.371 1.00 95.56 91 LEU A CA 1
ATOM 734 C C . LEU A 1 91 ? 4.067 3.321 -3.054 1.00 95.56 91 LEU A C 1
ATOM 736 O O . LEU A 1 91 ? 4.642 2.883 -2.055 1.00 95.56 91 LEU A O 1
ATOM 740 N N . GLN A 1 92 ? 4.653 4.163 -3.904 1.00 95.00 92 GLN A N 1
ATOM 741 C CA . GLN A 1 92 ? 6.038 4.619 -3.784 1.00 95.00 92 GLN A CA 1
ATOM 742 C C . GLN A 1 92 ? 6.137 6.025 -3.180 1.00 95.00 92 GLN A C 1
ATOM 744 O O . GLN A 1 92 ? 5.288 6.880 -3.401 1.00 95.00 92 GLN A O 1
ATOM 749 N N . GLY A 1 93 ? 7.205 6.270 -2.423 1.00 93.06 93 GLY A N 1
ATOM 750 C CA . GLY A 1 93 ? 7.534 7.575 -1.855 1.00 93.06 93 GLY A CA 1
ATOM 751 C C . GLY A 1 93 ? 8.709 7.471 -0.889 1.00 93.06 93 GLY A C 1
ATOM 752 O O . GLY A 1 93 ? 9.013 6.376 -0.401 1.00 93.06 93 GLY A O 1
ATOM 753 N N . ASP A 1 94 ? 9.337 8.597 -0.563 1.00 93.00 94 ASP A N 1
ATOM 754 C CA . ASP A 1 94 ? 10.521 8.640 0.304 1.00 93.00 94 ASP A CA 1
ATOM 755 C C . ASP A 1 94 ? 10.234 8.151 1.729 1.00 93.00 94 ASP A C 1
ATOM 757 O O . ASP A 1 94 ? 9.079 8.040 2.165 1.00 93.00 94 ASP A O 1
ATOM 761 N N . VAL A 1 95 ? 11.278 7.813 2.484 1.00 87.25 95 VAL A N 1
ATOM 762 C CA . VAL A 1 95 ? 11.133 7.482 3.909 1.00 87.25 95 VAL A CA 1
ATOM 763 C C . VAL A 1 95 ? 10.517 8.685 4.631 1.00 87.25 95 VAL A C 1
ATOM 765 O O . VAL A 1 95 ? 10.930 9.817 4.427 1.00 87.25 95 VAL A O 1
ATOM 768 N N . GLY A 1 96 ? 9.479 8.447 5.437 1.00 85.38 96 GLY A N 1
ATOM 769 C CA . GLY A 1 96 ? 8.757 9.516 6.140 1.00 85.38 96 GLY A CA 1
ATOM 770 C C . GLY A 1 96 ? 7.621 10.189 5.355 1.00 85.38 96 GLY A C 1
ATOM 771 O O . GLY A 1 96 ? 6.831 10.899 5.961 1.00 85.38 96 GLY A O 1
ATOM 772 N N . SER A 1 97 ? 7.431 9.898 4.062 1.00 87.44 97 SER A N 1
ATOM 773 C CA . SER A 1 97 ? 6.342 10.475 3.234 1.00 87.44 97 SER A CA 1
ATOM 774 C C . SER A 1 97 ? 4.910 10.056 3.615 1.00 87.44 97 SER A C 1
ATOM 776 O O . SER A 1 97 ? 3.953 10.456 2.959 1.00 87.44 97 SER A O 1
ATOM 778 N N . GLY A 1 98 ? 4.725 9.232 4.650 1.00 90.69 98 GLY A N 1
ATOM 779 C CA . GLY A 1 98 ? 3.391 8.837 5.116 1.00 90.69 98 GLY A CA 1
ATOM 780 C C . GLY A 1 98 ? 2.697 7.741 4.294 1.00 90.69 98 GLY A C 1
ATOM 781 O O . GLY A 1 98 ? 1.489 7.574 4.406 1.00 90.69 98 GLY A O 1
ATOM 782 N N . LYS A 1 99 ? 3.426 6.924 3.521 1.00 94.69 99 LYS A N 1
ATOM 783 C CA . LYS A 1 99 ? 2.844 5.764 2.800 1.00 94.69 99 LYS A CA 1
ATOM 784 C C . LYS A 1 99 ? 1.957 4.883 3.690 1.00 94.69 99 LYS A C 1
ATOM 786 O O . LYS A 1 99 ? 0.883 4.453 3.286 1.00 94.69 99 LYS A O 1
ATOM 791 N N . THR A 1 100 ? 2.401 4.655 4.927 1.00 93.00 100 THR A N 1
ATOM 792 C CA . THR A 1 100 ? 1.678 3.850 5.914 1.00 93.00 100 THR A CA 1
ATOM 793 C C . THR A 1 100 ? 0.308 4.431 6.244 1.00 93.00 100 THR A C 1
ATOM 795 O O . THR A 1 100 ? -0.638 3.661 6.362 1.00 93.00 100 THR A O 1
ATOM 798 N N . ILE A 1 101 ? 0.173 5.759 6.384 1.00 95.00 101 ILE A N 1
ATOM 799 C CA . ILE A 1 101 ? -1.128 6.352 6.721 1.00 95.00 101 ILE A CA 1
ATOM 800 C C . ILE A 1 101 ? -2.097 6.260 5.540 1.00 95.00 101 ILE A C 1
ATOM 802 O O . ILE A 1 101 ? -3.258 5.927 5.744 1.00 95.00 101 ILE A O 1
ATOM 806 N N . VAL A 1 102 ? -1.615 6.439 4.305 1.00 96.25 102 VAL A N 1
ATOM 807 C CA . VAL A 1 102 ? -2.429 6.261 3.089 1.00 96.25 102 VAL A CA 1
ATOM 808 C C . VAL A 1 102 ? -2.953 4.826 2.994 1.00 96.25 102 VAL A C 1
ATOM 810 O O . VAL A 1 102 ? -4.152 4.615 2.824 1.00 96.25 102 VAL A O 1
ATOM 813 N N . ALA A 1 103 ? -2.078 3.832 3.176 1.00 95.56 103 ALA A N 1
ATOM 814 C CA . ALA A 1 103 ? -2.481 2.427 3.177 1.00 95.56 103 ALA A CA 1
ATOM 815 C C . ALA A 1 103 ? -3.455 2.106 4.325 1.00 95.56 103 ALA A C 1
ATOM 817 O O . ALA A 1 103 ? -4.439 1.399 4.117 1.00 95.56 103 ALA A O 1
ATOM 818 N N . ALA A 1 104 ? -3.213 2.645 5.524 1.00 95.50 104 ALA A N 1
ATOM 819 C CA . ALA A 1 104 ? -4.082 2.463 6.685 1.00 95.50 104 ALA A CA 1
ATOM 820 C C . ALA A 1 104 ? -5.486 3.036 6.462 1.00 95.50 104 ALA A C 1
ATOM 822 O O . ALA A 1 104 ? -6.465 2.374 6.785 1.00 95.50 104 ALA A O 1
ATOM 823 N N . LEU A 1 105 ? -5.596 4.225 5.867 1.00 96.19 105 LEU A N 1
ATOM 824 C CA . LEU A 1 105 ? -6.886 4.834 5.542 1.00 96.19 105 LEU A CA 1
ATOM 825 C C . LEU A 1 105 ? -7.669 3.990 4.536 1.00 96.19 105 LEU A C 1
ATOM 827 O O . LEU A 1 105 ? -8.844 3.717 4.766 1.00 96.19 105 LEU A O 1
ATOM 831 N N . ALA A 1 106 ? -7.020 3.522 3.467 1.00 96.12 106 ALA A N 1
ATOM 832 C CA . ALA A 1 106 ? -7.656 2.634 2.496 1.00 96.12 106 ALA A CA 1
ATOM 833 C C . ALA A 1 106 ? -8.114 1.309 3.130 1.00 96.12 106 ALA A C 1
ATOM 835 O O . ALA A 1 106 ? -9.202 0.814 2.833 1.00 96.12 106 ALA A O 1
ATOM 836 N N . ALA A 1 107 ? -7.305 0.751 4.034 1.00 95.50 107 ALA A N 1
ATOM 837 C CA . ALA A 1 107 ? -7.640 -0.462 4.766 1.00 95.50 107 ALA A CA 1
ATOM 838 C C . ALA A 1 107 ? -8.843 -0.264 5.692 1.00 95.50 107 ALA A C 1
ATOM 840 O O . ALA A 1 107 ? -9.792 -1.036 5.623 1.00 95.50 107 ALA A O 1
ATOM 841 N N . ILE A 1 108 ? -8.842 0.781 6.521 1.00 95.19 108 ILE A N 1
ATOM 842 C CA . ILE A 1 108 ? -9.964 1.058 7.423 1.00 95.19 108 ILE A CA 1
ATOM 843 C C . ILE A 1 108 ? -11.231 1.364 6.619 1.00 95.19 108 ILE A C 1
ATOM 845 O O . ILE A 1 108 ? -12.276 0.806 6.933 1.00 95.19 108 ILE A O 1
ATOM 849 N N . ALA A 1 109 ? -11.139 2.140 5.535 1.00 95.00 109 ALA A N 1
ATOM 850 C CA . ALA A 1 109 ? -12.271 2.392 4.642 1.00 95.00 109 ALA A CA 1
ATOM 851 C C . ALA A 1 109 ? -12.824 1.106 4.008 1.00 95.00 109 ALA A C 1
ATOM 853 O O . ALA A 1 109 ? -14.030 0.949 3.860 1.00 95.00 109 ALA A O 1
ATOM 854 N N . SER A 1 110 ? -11.960 0.156 3.651 1.00 95.31 110 SER A N 1
ATOM 855 C CA . SER A 1 110 ? -12.405 -1.147 3.143 1.00 95.31 110 SER A CA 1
ATOM 856 C C . SER A 1 110 ? -13.040 -1.997 4.247 1.00 95.31 110 SER A C 1
ATOM 858 O O . SER A 1 110 ? -14.036 -2.683 4.019 1.00 95.31 110 SER A O 1
ATOM 860 N N . ALA A 1 111 ? -12.505 -1.913 5.466 1.00 94.88 111 ALA A N 1
ATOM 861 C CA . ALA A 1 111 ? -12.995 -2.659 6.614 1.00 94.88 111 ALA A CA 1
ATOM 862 C C . ALA A 1 111 ? -14.356 -2.163 7.123 1.00 94.88 111 ALA A C 1
ATOM 864 O O . ALA A 1 111 ? -15.188 -2.975 7.528 1.00 94.88 111 ALA A O 1
ATOM 865 N N . THR A 1 112 ? -14.645 -0.860 7.027 1.00 93.31 112 THR A N 1
ATOM 866 C CA . THR A 1 112 ? -15.984 -0.317 7.328 1.00 93.31 112 THR A CA 1
ATOM 867 C C . THR A 1 112 ? -17.057 -0.813 6.356 1.00 93.31 112 THR A C 1
ATOM 869 O O . THR A 1 112 ? -18.234 -0.778 6.692 1.00 93.31 112 THR A O 1
ATOM 872 N N . HIS A 1 113 ? -16.663 -1.328 5.187 1.00 93.69 113 HIS A N 1
ATOM 873 C CA . HIS A 1 113 ? -17.555 -1.958 4.209 1.00 93.69 113 HIS A CA 1
ATOM 874 C C . HIS A 1 113 ? -17.693 -3.481 4.403 1.00 93.69 113 HIS A C 1
ATOM 876 O O . HIS A 1 113 ? -18.176 -4.176 3.512 1.00 93.69 113 HIS A O 1
ATOM 882 N N . GLY A 1 114 ? -17.278 -4.017 5.558 1.00 92.69 114 GLY A N 1
ATOM 883 C CA . GLY A 1 114 ? -17.487 -5.421 5.929 1.00 92.69 114 GLY A CA 1
ATOM 884 C C . GLY A 1 114 ? -16.413 -6.394 5.434 1.00 92.69 114 GLY A C 1
ATOM 885 O O . GLY A 1 114 ? -16.579 -7.604 5.578 1.00 92.69 114 GLY A O 1
ATOM 886 N N . TYR A 1 115 ? -15.307 -5.896 4.878 1.00 94.75 115 TYR A N 1
ATOM 887 C CA . TYR A 1 115 ? -14.194 -6.732 4.426 1.00 94.75 115 TYR A CA 1
ATOM 888 C C . TYR A 1 115 ? -13.098 -6.852 5.486 1.00 94.75 115 TYR A C 1
ATOM 890 O O . TYR A 1 115 ? -12.820 -5.926 6.242 1.00 94.75 115 TYR A O 1
ATOM 898 N N . GLN A 1 116 ? -12.419 -7.997 5.524 1.00 94.25 116 GLN A N 1
ATOM 899 C CA . GLN A 1 116 ? -11.229 -8.168 6.354 1.00 94.25 116 GLN A CA 1
ATOM 900 C C . GLN A 1 116 ? -9.984 -7.720 5.597 1.00 94.25 116 GLN A C 1
ATOM 902 O O . GLN A 1 116 ? -9.794 -8.078 4.435 1.00 94.25 116 GLN A O 1
ATOM 907 N N . ILE A 1 117 ? -9.112 -6.976 6.276 1.00 95.69 117 ILE A N 1
ATOM 908 C CA . ILE A 1 117 ? -7.866 -6.470 5.700 1.00 95.69 117 ILE A CA 1
ATOM 909 C C . ILE A 1 117 ? -6.672 -7.026 6.464 1.00 95.69 117 ILE A C 1
ATOM 911 O O . ILE A 1 117 ? -6.676 -7.091 7.691 1.00 95.69 117 ILE A O 1
ATOM 915 N N . THR A 1 118 ? -5.629 -7.402 5.725 1.00 95.44 118 THR A N 1
ATOM 916 C CA . THR A 1 118 ? -4.364 -7.879 6.289 1.00 95.44 118 THR A CA 1
ATOM 917 C C . THR A 1 118 ? -3.229 -6.939 5.904 1.00 95.44 118 THR A C 1
ATOM 919 O O . THR A 1 118 ? -2.994 -6.690 4.724 1.00 95.44 118 THR A O 1
ATOM 922 N N . PHE A 1 119 ? -2.485 -6.461 6.903 1.00 94.00 119 PHE A N 1
ATOM 923 C CA . PHE A 1 119 ? -1.200 -5.792 6.702 1.00 94.00 119 PHE A CA 1
ATOM 924 C C . PHE A 1 119 ? -0.065 -6.798 6.859 1.00 94.00 119 PHE A C 1
ATOM 926 O O . PHE A 1 119 ? 0.177 -7.302 7.955 1.00 94.00 119 PHE A O 1
ATOM 933 N N . MET A 1 120 ? 0.654 -7.067 5.772 1.00 95.00 120 MET A N 1
ATOM 934 C CA . MET A 1 120 ? 1.853 -7.903 5.800 1.00 95.00 120 MET A CA 1
ATOM 935 C C . MET A 1 120 ? 3.098 -7.033 5.952 1.00 95.00 120 MET A C 1
ATOM 937 O O . MET A 1 120 ? 3.264 -6.029 5.263 1.00 95.00 120 MET A O 1
ATOM 941 N N . VAL A 1 121 ? 3.977 -7.424 6.870 1.00 94.12 121 VAL A N 1
ATOM 942 C CA . VAL A 1 121 ? 5.167 -6.662 7.261 1.00 94.12 121 VAL A CA 1
ATOM 943 C C . VAL A 1 121 ? 6.326 -7.651 7.452 1.00 94.12 121 VAL A C 1
ATOM 945 O O . VAL A 1 121 ? 6.082 -8.746 7.959 1.00 94.12 121 VAL A O 1
ATOM 948 N N . PRO A 1 122 ? 7.579 -7.323 7.073 1.00 94.06 122 PRO A N 1
ATOM 949 C CA . PRO A 1 122 ? 8.651 -8.323 7.002 1.00 94.06 122 PRO A CA 1
ATOM 950 C C . PRO A 1 122 ? 9.182 -8.814 8.356 1.00 94.06 122 PRO A C 1
ATOM 952 O O . PRO A 1 122 ? 9.837 -9.850 8.401 1.00 94.06 122 PRO A O 1
ATOM 955 N N . THR A 1 123 ? 8.945 -8.097 9.461 1.00 95.44 123 THR A N 1
ATOM 956 C CA . THR A 1 123 ? 9.446 -8.489 10.790 1.00 95.44 123 THR A CA 1
ATOM 957 C C . THR A 1 123 ? 8.403 -8.270 11.881 1.00 95.44 123 THR A C 1
ATOM 959 O O . THR A 1 123 ? 7.564 -7.371 11.793 1.00 95.44 123 THR A O 1
ATOM 962 N N . SER A 1 124 ? 8.487 -9.063 12.955 1.00 95.25 124 SER A N 1
ATOM 963 C CA . SER A 1 124 ? 7.611 -8.936 14.130 1.00 95.25 124 SER A CA 1
ATOM 964 C C . SER A 1 124 ? 7.741 -7.573 14.815 1.00 95.25 124 SER A C 1
ATOM 966 O O . SER A 1 124 ? 6.743 -7.022 15.275 1.00 95.25 124 SER A O 1
ATOM 968 N N . ILE A 1 125 ? 8.947 -6.995 14.831 1.00 94.56 125 ILE A N 1
ATOM 969 C CA . ILE A 1 125 ? 9.206 -5.665 15.399 1.00 94.56 125 ILE A CA 1
ATOM 970 C C . ILE A 1 125 ? 8.433 -4.596 14.619 1.00 94.56 125 ILE A C 1
ATOM 972 O O . ILE A 1 125 ? 7.726 -3.790 15.223 1.00 94.56 125 ILE A O 1
ATOM 976 N N . LEU A 1 126 ? 8.507 -4.608 13.283 1.00 93.69 126 LEU A N 1
ATOM 977 C CA . LEU A 1 126 ? 7.751 -3.662 12.461 1.00 93.69 126 LEU A CA 1
ATOM 978 C C . LEU A 1 126 ? 6.239 -3.911 12.564 1.00 93.69 126 LEU A C 1
ATOM 980 O O . LEU A 1 126 ? 5.472 -2.955 12.633 1.00 93.69 126 LEU A O 1
ATOM 984 N N . ALA A 1 127 ? 5.796 -5.170 12.642 1.00 95.19 127 ALA A N 1
ATOM 985 C CA . ALA A 1 127 ? 4.383 -5.492 12.846 1.00 95.19 127 ALA A CA 1
ATOM 986 C C . ALA A 1 127 ? 3.851 -4.891 14.162 1.00 95.19 127 ALA A C 1
ATOM 988 O O . ALA A 1 127 ? 2.793 -4.265 14.177 1.00 95.19 127 ALA A O 1
ATOM 989 N N . GLN A 1 128 ? 4.617 -4.994 15.254 1.00 94.25 128 GLN A N 1
ATOM 990 C CA . GLN A 1 128 ? 4.280 -4.359 16.532 1.00 94.25 128 GLN A CA 1
ATOM 991 C C . GLN A 1 128 ? 4.255 -2.828 16.441 1.00 94.25 128 GLN A C 1
ATOM 993 O O . GLN A 1 128 ? 3.382 -2.198 17.043 1.00 94.25 128 GLN A O 1
ATOM 998 N N . GLN A 1 129 ? 5.193 -2.221 15.708 1.00 93.44 129 GLN A N 1
ATOM 999 C CA . GLN A 1 129 ? 5.209 -0.773 15.486 1.00 93.44 129 GLN A CA 1
ATOM 1000 C C . GLN A 1 129 ? 3.964 -0.318 14.719 1.00 93.44 129 GLN A C 1
ATOM 1002 O O . GLN A 1 129 ? 3.245 0.557 15.200 1.00 93.44 129 GLN A O 1
ATOM 1007 N N . HIS A 1 130 ? 3.656 -0.957 13.587 1.00 94.44 130 HIS A N 1
ATOM 1008 C CA . HIS A 1 130 ? 2.465 -0.648 12.798 1.00 94.44 130 HIS A CA 1
ATOM 1009 C C . HIS A 1 130 ? 1.179 -0.862 13.593 1.00 94.44 130 HIS A C 1
ATOM 1011 O O . HIS A 1 130 ? 0.315 0.008 13.566 1.00 94.44 130 HIS A O 1
ATOM 1017 N N . TYR A 1 131 ? 1.074 -1.950 14.360 1.00 94.75 131 TYR A N 1
ATOM 1018 C CA . TYR A 1 131 ? -0.068 -2.198 15.239 1.00 94.75 131 TYR A CA 1
ATOM 1019 C C . TYR A 1 131 ? -0.286 -1.050 16.233 1.00 94.75 131 TYR A C 1
ATOM 1021 O O . TYR A 1 131 ? -1.383 -0.504 16.309 1.00 94.75 131 TYR A O 1
ATOM 1029 N N . LYS A 1 132 ? 0.766 -0.608 16.938 1.00 93.81 132 LYS A N 1
ATOM 1030 C CA . LYS A 1 132 ? 0.678 0.533 17.868 1.00 93.81 132 LYS A CA 1
ATOM 1031 C C . LYS A 1 132 ? 0.258 1.823 17.159 1.00 93.81 132 LYS A C 1
ATOM 1033 O O . LYS A 1 132 ? -0.560 2.570 17.688 1.00 93.81 132 LYS A O 1
ATOM 1038 N N . THR A 1 133 ? 0.802 2.090 15.971 1.00 92.69 133 THR A N 1
ATOM 1039 C CA . THR A 1 133 ? 0.439 3.271 15.175 1.00 92.69 133 THR A CA 1
ATOM 1040 C C . THR A 1 133 ? -1.015 3.221 14.707 1.00 92.69 133 THR A C 1
ATOM 1042 O O . THR A 1 133 ? -1.705 4.232 14.790 1.00 92.69 133 THR A O 1
ATOM 1045 N N . LEU A 1 134 ? -1.495 2.059 14.257 1.00 93.81 134 LEU A N 1
ATOM 1046 C CA . LEU A 1 134 ? -2.885 1.873 13.843 1.00 93.81 134 LEU A CA 1
ATOM 1047 C C . LEU A 1 134 ? -3.839 2.069 15.020 1.00 93.81 134 LEU A C 1
ATOM 1049 O O . LEU A 1 134 ? -4.789 2.831 14.892 1.00 93.81 134 LEU A O 1
ATOM 1053 N N . LEU A 1 135 ? -3.546 1.484 16.184 1.00 93.31 135 LEU A N 1
ATOM 1054 C CA . LEU A 1 135 ? -4.349 1.715 17.388 1.00 93.31 135 LEU A CA 1
ATOM 1055 C C . LEU A 1 135 ? -4.378 3.186 17.797 1.00 93.31 135 LEU A C 1
ATOM 1057 O O . LEU A 1 135 ? -5.426 3.686 18.183 1.00 93.31 135 LEU A O 1
ATOM 1061 N N . LYS A 1 136 ? -3.252 3.898 17.679 1.00 92.12 136 LYS A N 1
ATOM 1062 C CA . LYS A 1 136 ? -3.187 5.325 18.018 1.00 92.12 136 LYS A CA 1
ATOM 1063 C C . LYS A 1 136 ? -4.143 6.176 17.174 1.00 92.12 136 LYS A C 1
ATOM 1065 O O . LYS A 1 136 ? -4.689 7.142 17.691 1.00 92.12 136 LYS A O 1
ATOM 1070 N N .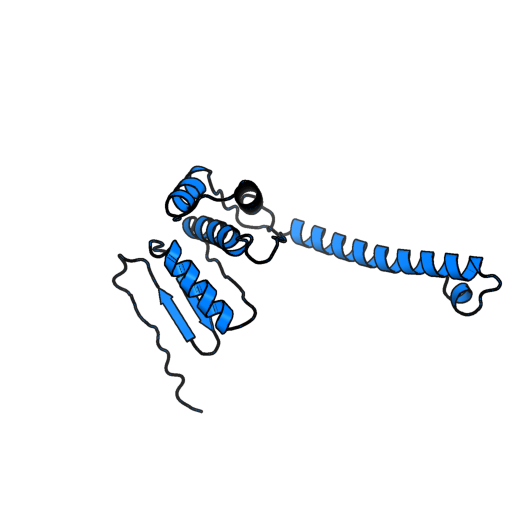 PHE A 1 137 ? -4.302 5.864 15.887 1.00 92.12 137 PHE A N 1
ATOM 1071 C CA . PHE A 1 137 ? -5.132 6.661 14.974 1.00 92.12 137 PHE A CA 1
ATOM 1072 C C . PHE A 1 137 ? -6.552 6.122 14.795 1.00 92.12 137 PHE A C 1
ATOM 1074 O O . PHE A 1 137 ? -7.440 6.880 14.418 1.00 92.12 137 PHE A O 1
ATOM 1081 N N . PHE A 1 138 ? -6.770 4.835 15.056 1.00 92.94 138 PHE A N 1
ATOM 1082 C CA . PHE A 1 138 ? -8.010 4.128 14.745 1.00 92.94 138 PHE A CA 1
ATOM 1083 C C . PHE A 1 138 ? -8.549 3.336 15.949 1.00 92.94 138 PHE A C 1
ATOM 1085 O O . PHE A 1 138 ? -9.228 2.330 15.759 1.00 92.94 138 PHE A O 1
ATOM 1092 N N . SER A 1 139 ? -8.289 3.776 17.191 1.00 90.88 139 SER A N 1
ATOM 1093 C CA . SER A 1 139 ? -8.829 3.139 18.413 1.00 90.88 139 SER A CA 1
ATOM 1094 C C . SER A 1 139 ? -10.359 3.103 18.449 1.00 90.88 139 SER A C 1
ATOM 1096 O O . SER A 1 139 ? -10.956 2.246 19.088 1.00 90.88 139 SER A O 1
ATOM 1098 N N . TYR A 1 140 ? -11.015 4.001 17.723 1.00 89.06 140 TYR A N 1
ATOM 1099 C CA . TYR A 1 140 ? -12.468 4.031 17.589 1.00 89.06 140 TYR A CA 1
ATOM 1100 C C . TYR A 1 140 ? -13.029 2.942 16.661 1.00 89.06 140 TYR A C 1
ATOM 1102 O O . TYR A 1 140 ? -14.246 2.815 16.555 1.00 89.06 140 TYR A O 1
ATOM 1110 N N . PHE A 1 141 ? -12.190 2.211 15.919 1.00 91.31 141 PHE A N 1
ATOM 1111 C CA . PHE A 1 141 ? -12.664 1.224 14.953 1.00 91.31 141 PHE A CA 1
ATOM 1112 C C . PHE A 1 141 ? -13.184 -0.032 15.665 1.00 91.31 141 PHE A C 1
ATOM 1114 O O . PHE A 1 141 ? -12.434 -0.789 16.282 1.00 91.31 141 PHE A O 1
ATOM 1121 N N . GLU A 1 142 ? -14.488 -0.274 15.556 1.00 89.31 142 GLU A N 1
ATOM 1122 C CA . GLU A 1 142 ? -15.163 -1.369 16.262 1.00 89.31 142 GLU A CA 1
ATOM 1123 C C . GLU A 1 142 ? -14.925 -2.744 15.624 1.00 89.31 142 GLU A C 1
ATOM 1125 O O . GLU A 1 142 ? -14.982 -3.755 16.320 1.00 89.31 142 GLU A O 1
ATOM 1130 N N . GLY A 1 143 ? -14.579 -2.795 14.329 1.00 87.94 143 GLY A N 1
ATOM 1131 C CA . GLY A 1 143 ? -14.332 -4.046 13.596 1.00 87.94 143 GLY A CA 1
ATOM 1132 C C . GLY A 1 143 ? -13.088 -4.820 14.049 1.00 87.94 143 GLY A C 1
ATOM 1133 O O . GLY A 1 143 ? -12.867 -5.945 13.606 1.00 87.94 143 GLY A O 1
ATOM 1134 N N . GLY A 1 144 ? -12.301 -4.242 14.957 1.00 91.50 144 GLY A N 1
ATOM 1135 C CA . GLY A 1 144 ? -11.147 -4.877 15.569 1.00 91.50 144 GLY A CA 1
ATOM 1136 C C . GLY A 1 144 ? -9.859 -4.693 14.769 1.00 91.50 144 GLY A C 1
ATOM 1137 O O . GLY A 1 144 ? -9.825 -4.813 13.546 1.00 91.50 144 GLY A O 1
ATOM 1138 N N . ILE A 1 145 ? -8.768 -4.420 15.477 1.00 94.88 145 ILE A N 1
ATOM 1139 C CA . ILE A 1 145 ? -7.412 -4.353 14.930 1.00 94.88 145 ILE A CA 1
ATOM 1140 C C . ILE A 1 145 ? -6.600 -5.453 15.607 1.00 94.88 145 ILE A C 1
ATOM 1142 O O . ILE A 1 145 ? -6.481 -5.487 16.832 1.00 94.88 145 ILE A O 1
ATOM 1146 N N . GLY A 1 146 ? -6.061 -6.374 14.808 1.00 94.25 146 GLY A N 1
ATOM 1147 C CA . GLY A 1 146 ? -5.301 -7.530 15.277 1.00 94.25 146 GLY A CA 1
ATOM 1148 C C . GLY A 1 146 ? -3.800 -7.425 15.013 1.00 94.25 146 GLY A C 1
ATOM 1149 O O . GLY A 1 146 ? -3.367 -6.836 14.024 1.00 94.25 146 GLY A O 1
ATOM 1150 N N . LEU A 1 147 ? -3.006 -8.047 15.881 1.00 95.50 147 LEU A N 1
ATOM 1151 C CA . LEU A 1 147 ? -1.602 -8.369 15.657 1.00 95.50 147 LEU A CA 1
ATOM 1152 C C . LEU A 1 147 ? -1.456 -9.886 15.695 1.00 95.50 147 LEU A C 1
ATOM 1154 O O . LEU A 1 147 ? -1.830 -10.505 16.689 1.00 95.50 147 LEU A O 1
ATOM 1158 N N . LEU A 1 148 ? -0.866 -10.456 14.647 1.00 95.69 148 LEU A N 1
ATOM 1159 C CA . LEU A 1 148 ? -0.486 -11.861 14.597 1.00 95.69 148 LEU A CA 1
ATOM 1160 C C . LEU A 1 148 ? 0.984 -11.970 14.193 1.00 95.69 148 LEU A C 1
ATOM 1162 O O . LEU A 1 148 ? 1.384 -11.552 13.109 1.00 95.69 148 LEU A O 1
ATOM 1166 N N . THR A 1 149 ? 1.789 -12.523 15.088 1.00 94.56 149 THR A N 1
ATOM 1167 C CA . THR A 1 149 ? 3.210 -12.810 14.885 1.00 94.56 149 THR A CA 1
ATOM 1168 C C . THR A 1 149 ? 3.528 -14.180 15.474 1.00 94.56 149 THR A C 1
ATOM 1170 O O . THR A 1 149 ? 2.695 -14.773 16.155 1.00 94.56 149 THR A O 1
ATOM 1173 N N . HIS A 1 150 ? 4.746 -14.678 15.259 1.00 90.88 150 HIS A N 1
ATOM 1174 C CA . HIS A 1 150 ? 5.187 -15.940 15.857 1.00 90.88 150 HIS A CA 1
ATOM 1175 C C . HIS A 1 150 ? 5.054 -15.960 17.393 1.00 90.88 150 HIS A C 1
ATOM 1177 O O . HIS A 1 150 ? 4.752 -16.997 17.972 1.00 90.88 150 HIS A O 1
ATOM 1183 N N . THR A 1 151 ? 5.293 -14.828 18.061 1.00 89.19 151 THR A N 1
ATOM 1184 C CA . THR A 1 151 ? 5.369 -14.746 19.530 1.00 89.19 151 THR A CA 1
ATOM 1185 C C . THR A 1 151 ? 4.175 -14.059 20.187 1.00 89.19 151 THR A C 1
ATOM 1187 O O . THR A 1 151 ? 4.061 -14.087 21.408 1.00 89.19 151 THR A O 1
ATOM 1190 N N . ASP A 1 152 ? 3.308 -13.409 19.414 1.00 86.38 152 ASP A N 1
ATOM 1191 C CA . ASP A 1 152 ? 2.259 -12.540 19.945 1.00 86.38 152 ASP A CA 1
ATOM 1192 C C . ASP A 1 152 ? 1.020 -12.584 19.051 1.00 86.38 152 ASP A C 1
ATOM 1194 O O . ASP A 1 152 ? 1.124 -12.457 17.826 1.00 86.38 152 ASP A O 1
ATOM 1198 N N . ALA A 1 153 ? -0.141 -12.748 19.679 1.00 93.56 153 ALA A N 1
ATOM 1199 C CA . ALA A 1 153 ? -1.447 -12.760 19.046 1.00 93.56 153 ALA A CA 1
ATOM 1200 C C . ALA A 1 153 ? -2.429 -11.987 19.933 1.00 93.56 153 ALA A C 1
ATOM 1202 O O . ALA A 1 153 ? -2.743 -12.409 21.046 1.00 93.56 153 ALA A O 1
ATOM 1203 N N . ARG A 1 154 ? -2.916 -10.842 19.455 1.00 91.12 154 ARG A N 1
ATOM 1204 C CA . ARG A 1 154 ? -3.873 -10.005 20.195 1.00 91.12 154 ARG A CA 1
ATOM 1205 C C . ARG A 1 154 ? -4.786 -9.253 19.252 1.00 91.12 154 ARG A C 1
ATOM 1207 O O . ARG A 1 154 ? -4.391 -8.933 18.137 1.00 91.12 154 ARG A O 1
ATOM 1214 N N . ILE A 1 155 ? -5.991 -8.962 19.718 1.00 92.44 155 ILE A N 1
ATOM 1215 C CA . ILE A 1 155 ? -6.973 -8.168 18.988 1.00 92.44 155 ILE A CA 1
ATOM 1216 C C . ILE A 1 155 ? -7.491 -7.102 19.940 1.00 92.44 155 ILE A C 1
ATOM 1218 O O . ILE A 1 155 ? -7.820 -7.400 21.087 1.00 92.44 155 ILE A O 1
ATOM 1222 N N . TYR A 1 156 ? -7.533 -5.870 19.457 1.00 90.50 156 TYR A N 1
ATOM 1223 C CA . TYR A 1 156 ? -8.171 -4.752 20.122 1.00 90.50 156 TYR A CA 1
ATOM 1224 C C . TYR A 1 156 ? -9.448 -4.416 19.364 1.00 90.50 156 TYR A C 1
ATOM 1226 O O . TYR A 1 156 ? -9.393 -4.068 18.187 1.00 90.50 156 TYR A O 1
ATOM 1234 N N . TYR A 1 157 ? -10.580 -4.532 20.039 1.00 87.88 157 TYR A N 1
ATOM 1235 C CA . TYR A 1 157 ? -11.854 -4.005 19.571 1.00 87.88 157 TYR A CA 1
ATOM 1236 C C . TYR A 1 157 ? -12.019 -2.607 20.180 1.00 87.88 157 TYR A C 1
ATOM 1238 O O . TYR A 1 157 ? -11.511 -2.375 21.277 1.00 87.88 157 TYR A O 1
ATOM 1246 N N . GLY A 1 158 ? -12.654 -1.677 19.461 1.00 80.12 158 GLY A N 1
ATOM 1247 C CA . GLY A 1 158 ? -12.666 -0.252 19.818 1.00 80.12 158 GLY A CA 1
ATOM 1248 C C . GLY A 1 158 ? -13.087 0.075 21.259 1.00 80.12 158 GLY A C 1
ATOM 1249 O O . GLY A 1 158 ? -13.592 -0.785 21.979 1.00 80.12 158 GLY A O 1
ATOM 1250 N N . GLU A 1 159 ? -12.893 1.328 21.684 1.00 68.06 159 GLU A N 1
ATOM 1251 C CA . GLU A 1 159 ? -13.014 1.782 23.091 1.00 68.06 159 GLU A CA 1
ATOM 1252 C C . GLU A 1 159 ? -14.320 1.387 23.814 1.00 68.06 159 GLU A C 1
ATOM 1254 O O . GLU A 1 159 ? -14.311 1.206 25.030 1.00 68.06 159 GLU A O 1
ATOM 1259 N N . ASN A 1 160 ? -15.415 1.162 23.081 1.00 57.28 160 ASN A N 1
ATOM 1260 C CA . ASN A 1 160 ? -16.711 0.745 23.632 1.00 57.28 160 ASN A CA 1
ATOM 1261 C C . ASN A 1 160 ? -16.903 -0.779 23.731 1.00 57.28 160 ASN A C 1
ATOM 1263 O O . ASN A 1 160 ? -17.947 -1.254 24.181 1.00 57.28 160 ASN A O 1
ATOM 1267 N N . SER A 1 161 ? -15.924 -1.571 23.302 1.00 53.03 161 SER A N 1
ATOM 1268 C CA . SER A 1 161 ? -16.013 -3.024 23.328 1.00 53.03 161 SER A CA 1
ATOM 1269 C C . SER A 1 161 ? -15.606 -3.567 24.703 1.00 53.03 161 SER A C 1
ATOM 1271 O O . SER A 1 161 ? -14.482 -3.433 25.184 1.00 53.03 161 SER A O 1
ATOM 1273 N N . THR A 1 162 ? -16.522 -4.278 25.349 1.00 44.75 162 THR A N 1
ATOM 1274 C CA . THR A 1 162 ? -16.312 -4.971 26.634 1.00 44.75 162 THR A CA 1
ATOM 1275 C C . THR A 1 162 ? -15.359 -6.174 26.537 1.00 44.75 162 THR A C 1
ATOM 1277 O O . THR A 1 162 ? -15.217 -6.950 27.482 1.00 44.75 162 THR A O 1
ATOM 1280 N N . THR A 1 163 ? -14.674 -6.346 25.401 1.00 47.47 163 THR A N 1
ATOM 1281 C CA . THR A 1 163 ? -13.903 -7.544 25.056 1.00 47.47 163 THR A CA 1
ATOM 1282 C C . THR A 1 163 ? -12.448 -7.193 24.770 1.00 47.47 163 THR A C 1
ATOM 1284 O O . THR A 1 163 ? -11.892 -7.569 23.741 1.00 47.47 163 THR A O 1
ATOM 1287 N N . ASN A 1 164 ? -11.785 -6.517 25.707 1.00 45.56 164 ASN A N 1
ATOM 1288 C CA . ASN A 1 164 ? -10.327 -6.387 25.683 1.00 45.56 164 ASN A CA 1
ATOM 1289 C C . ASN A 1 164 ? -9.694 -7.721 26.138 1.00 45.56 164 ASN A C 1
ATOM 1291 O O . ASN A 1 164 ? -9.037 -7.822 27.173 1.00 45.56 164 ASN A O 1
ATOM 1295 N N . LYS A 1 165 ? -9.987 -8.809 25.413 1.00 43.53 165 LYS A N 1
ATOM 1296 C CA . LYS A 1 165 ? -9.400 -10.125 25.667 1.00 43.53 165 LYS A CA 1
ATOM 1297 C C . LYS A 1 165 ? -8.036 -10.159 24.995 1.00 43.53 165 LYS A C 1
ATOM 1299 O O . LYS A 1 165 ? -7.923 -10.433 23.803 1.00 43.53 165 LYS A O 1
ATOM 1304 N N . ALA A 1 166 ? -6.989 -9.954 25.787 1.00 40.34 166 ALA A N 1
ATOM 1305 C CA . ALA A 1 166 ? -5.691 -10.520 25.465 1.00 40.34 166 ALA A CA 1
ATOM 1306 C C . ALA A 1 166 ? -5.877 -12.042 25.341 1.00 40.34 166 ALA A C 1
ATOM 1308 O O . ALA A 1 166 ? -5.967 -12.752 26.342 1.00 40.34 166 ALA A O 1
ATOM 1309 N N . VAL A 1 167 ? -5.995 -12.560 24.116 1.00 45.44 167 VAL A N 1
ATOM 1310 C CA . VAL A 1 167 ? -5.934 -14.005 23.866 1.00 45.44 167 VAL A CA 1
ATOM 1311 C C . VAL A 1 167 ? -4.468 -14.407 23.982 1.00 45.44 167 VAL A C 1
ATOM 1313 O O . VAL A 1 167 ? -3.778 -14.669 23.005 1.00 45.44 167 VAL A O 1
ATOM 1316 N N . GLN A 1 168 ? -3.970 -14.412 25.215 1.00 38.12 168 GLN A N 1
ATOM 1317 C CA . GLN A 1 168 ? -2.632 -14.865 25.547 1.00 38.12 168 GLN A CA 1
ATOM 1318 C C . GLN A 1 168 ? -2.643 -16.395 25.477 1.00 38.12 168 GLN A C 1
ATOM 1320 O O . GLN A 1 168 ? -2.878 -17.088 26.468 1.00 38.12 168 GLN A O 1
ATOM 1325 N N . ARG A 1 169 ? -2.454 -16.954 24.275 1.00 38.12 169 ARG A N 1
ATOM 1326 C CA . ARG A 1 169 ? -2.163 -18.383 24.151 1.00 38.12 169 ARG A CA 1
ATOM 1327 C C . ARG A 1 169 ? -0.791 -18.630 24.772 1.00 38.12 169 ARG A C 1
ATOM 1329 O O . ARG A 1 169 ? 0.227 -18.209 24.237 1.00 38.12 169 ARG A O 1
ATOM 1336 N N . ARG A 1 170 ? -0.792 -19.324 25.914 1.00 38.84 170 ARG A N 1
ATOM 1337 C CA . ARG A 1 170 ? 0.373 -20.023 26.461 1.00 38.84 170 ARG A CA 1
ATOM 1338 C C . ARG A 1 170 ? 0.931 -20.930 25.363 1.00 38.84 170 ARG A C 1
ATOM 1340 O O . ARG A 1 170 ? 0.331 -21.958 25.067 1.00 38.84 170 ARG A O 1
ATOM 1347 N N . THR A 1 171 ? 2.076 -20.590 24.787 1.00 37.03 171 THR A N 1
ATOM 1348 C CA . THR A 1 171 ? 2.975 -21.616 24.257 1.00 37.03 171 THR A CA 1
ATOM 1349 C C . THR A 1 171 ? 3.676 -22.223 25.463 1.00 37.03 171 THR A C 1
ATOM 1351 O O . THR A 1 171 ? 4.705 -21.730 25.923 1.00 37.03 171 THR A O 1
ATOM 1354 N N . SER A 1 172 ? 3.043 -23.238 26.050 1.00 34.44 172 SER A N 1
ATOM 1355 C CA . SER A 1 172 ? 3.742 -24.210 26.879 1.00 34.44 172 SER A CA 1
ATOM 1356 C C . SER A 1 172 ? 4.841 -24.844 26.032 1.00 34.44 172 SER A C 1
ATOM 1358 O O . SER A 1 172 ? 4.574 -25.311 24.927 1.00 34.44 172 SER A O 1
ATOM 1360 N N . SER A 1 173 ? 6.051 -24.805 26.576 1.00 37.19 173 SER A N 1
ATOM 1361 C CA . SER A 1 173 ? 7.221 -25.588 26.194 1.00 37.19 173 SER A CA 1
ATOM 1362 C C . SER A 1 173 ? 6.889 -26.959 25.597 1.00 37.19 173 SER A C 1
ATOM 1364 O O . SER A 1 173 ? 6.223 -27.759 26.261 1.00 37.19 173 SER A O 1
ATOM 1366 N N . LEU A 1 174 ? 7.450 -27.231 24.421 1.00 36.41 174 LEU A N 1
ATOM 1367 C CA . LEU A 1 174 ? 7.971 -28.536 24.017 1.00 36.41 174 LEU A CA 1
ATOM 1368 C C . LEU A 1 174 ? 9.312 -28.303 23.320 1.00 36.41 174 LEU A C 1
ATOM 1370 O O . LEU A 1 174 ? 9.378 -27.337 22.525 1.00 36.41 174 LEU A O 1
#